Protein AF-A0ABD5T8Y0-F1 (afdb_monomer_lite)

InterPro d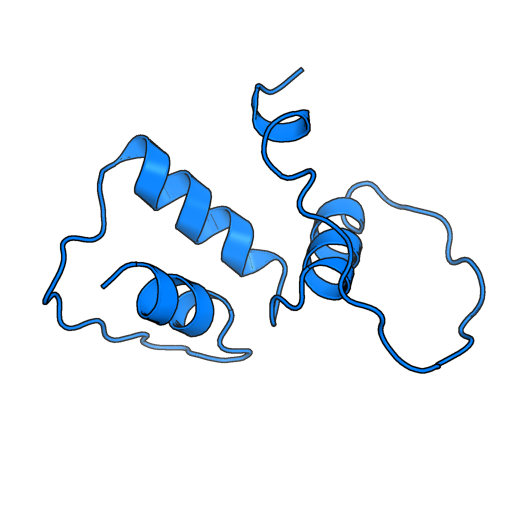omains:
  IPR002877 Ribosomal RNA methyltransferase, FtsJ domain [PF01728] (40-81)
  IPR029063 S-adenosyl-L-methionine-dependent methyltransferase superfamily [G3DSA:3.40.50.150] (22-82)
  IPR029063 S-adenosyl-L-methionine-dependent methyltransferase superfamily [SSF53335] (28-81)
  IPR050082 Ribosomal RNA large subunit methyltransferase RlmE [PTHR10920] (27-81)

Foldseek 3Di:
DDPPVPPLPDPFDDDPDDDDDDDDDDVVCPLQVSCVRNVALGSCLVVLVVCCVVPVPDDPPDDDDDPPCVVPRNVVNNVVGD

Radius of gyration: 14.31 Å; chains: 1; bounding box: 36×32×29 Å

Organism: NCBI:txid1526114

pLDDT: mean 77.08, std 22.36, range [36.12, 97.12]

Sequence (82 aa):
MLPYEREFAGEPRSDHGTERGDVPMSGKDDYYNRSKQQGYRSRASYKLKQLDEEADLFERGDTVVDLGAAPGGWLQVAAEEV

Secondary structure (DSSP, 8-state):
--GGGTT--PPPP-------------TTTHHHHHHHHTT-SSTHHHHHHHHHHHH----TT-----TT-SS-HHHHHHHHH-

Structure (mmCIF, N/CA/C/O backbone):
data_AF-A0ABD5T8Y0-F1
#
_entry.id   AF-A0ABD5T8Y0-F1
#
loop_
_atom_site.group_PDB
_atom_site.id
_atom_site.type_symbol
_atom_site.label_atom_id
_atom_site.label_alt_id
_atom_site.label_comp_id
_atom_site.label_asym_id
_atom_site.label_entity_id
_atom_site.label_seq_id
_atom_site.pdbx_PDB_ins_code
_atom_site.Cartn_x
_atom_site.Cartn_y
_atom_site.Cartn_z
_atom_site.occupancy
_atom_site.B_iso_or_equiv
_atom_site.auth_seq_id
_atom_site.auth_comp_id
_atom_site.auth_asym_id
_atom_site.auth_atom_id
_atom_site.pdbx_PDB_model_num
ATOM 1 N N . MET A 1 1 ? 16.728 16.989 0.645 1.00 41.53 1 MET A N 1
ATOM 2 C CA . MET A 1 1 ? 16.782 15.538 0.902 1.00 41.53 1 MET A CA 1
ATOM 3 C C . MET A 1 1 ? 15.531 15.221 1.698 1.00 41.53 1 MET A C 1
ATOM 5 O O . MET A 1 1 ? 15.373 15.798 2.766 1.00 41.53 1 MET A O 1
ATOM 9 N N . LEU A 1 2 ? 14.571 14.509 1.101 1.00 40.88 2 LEU A N 1
ATOM 10 C CA . LEU A 1 2 ? 13.280 14.254 1.746 1.00 40.88 2 LEU A CA 1
ATOM 11 C C . LEU A 1 2 ? 13.476 13.222 2.873 1.00 40.88 2 LEU A C 1
ATOM 13 O O . LEU A 1 2 ? 14.285 12.311 2.699 1.00 40.88 2 LEU A O 1
ATOM 17 N N . PRO A 1 3 ? 12.764 13.348 4.005 1.00 48.56 3 PRO A N 1
ATOM 18 C CA . PRO A 1 3 ? 12.933 12.498 5.196 1.00 48.56 3 PRO A CA 1
ATOM 19 C C . PRO A 1 3 ? 12.804 10.981 4.924 1.00 48.56 3 PRO A C 1
ATOM 21 O O . PRO A 1 3 ? 13.379 10.164 5.637 1.00 48.56 3 PRO A O 1
ATOM 24 N N . TYR A 1 4 ? 12.156 10.614 3.818 1.00 50.12 4 TYR A N 1
ATOM 25 C CA . TYR A 1 4 ? 11.768 9.259 3.421 1.00 50.12 4 TYR A CA 1
ATOM 26 C C . TYR A 1 4 ? 12.902 8.307 2.985 1.00 50.12 4 TYR A C 1
ATOM 28 O O . TYR A 1 4 ? 12.685 7.104 2.829 1.00 50.12 4 TYR A O 1
ATOM 36 N N . GLU A 1 5 ? 14.130 8.788 2.754 1.00 52.47 5 GLU A N 1
ATOM 37 C CA . GLU A 1 5 ? 15.243 7.878 2.416 1.00 52.47 5 GLU A CA 1
ATOM 38 C C . GLU A 1 5 ? 15.671 7.002 3.606 1.00 52.47 5 GLU A C 1
ATOM 40 O O . GLU A 1 5 ? 16.310 5.970 3.402 1.00 52.47 5 GLU A O 1
ATOM 45 N N . ARG A 1 6 ? 15.296 7.373 4.839 1.00 48.06 6 ARG A N 1
ATOM 46 C CA . ARG A 1 6 ? 15.777 6.718 6.064 1.00 48.06 6 ARG A CA 1
ATOM 47 C C . ARG A 1 6 ? 14.867 5.623 6.628 1.00 48.06 6 ARG A C 1
ATOM 49 O O . ARG A 1 6 ? 15.387 4.701 7.244 1.00 48.06 6 ARG A O 1
ATOM 56 N N . GLU A 1 7 ? 13.552 5.706 6.437 1.00 49.31 7 GLU A N 1
ATOM 57 C CA . GLU A 1 7 ? 12.588 4.841 7.152 1.00 49.31 7 GLU A CA 1
ATOM 58 C C . GLU A 1 7 ? 12.270 3.527 6.430 1.00 49.31 7 GLU A C 1
ATOM 60 O O . GLU A 1 7 ? 11.969 2.513 7.047 1.00 49.31 7 GLU A O 1
ATOM 65 N N . PHE A 1 8 ? 12.444 3.491 5.114 1.00 50.47 8 PHE A N 1
ATOM 66 C CA . PHE A 1 8 ? 12.043 2.357 4.274 1.00 50.47 8 PHE A CA 1
ATOM 67 C C . PHE A 1 8 ? 13.155 1.322 4.070 1.00 50.47 8 PHE A C 1
ATOM 69 O O . PHE A 1 8 ? 13.117 0.560 3.102 1.00 50.47 8 PHE A O 1
ATOM 76 N N . ALA A 1 9 ? 14.152 1.291 4.955 1.00 49.09 9 ALA A N 1
ATOM 77 C CA . ALA A 1 9 ? 15.226 0.297 4.975 1.00 49.09 9 ALA A CA 1
ATOM 78 C C . ALA A 1 9 ? 14.767 -1.022 5.632 1.00 49.09 9 ALA A C 1
ATOM 80 O O . ALA A 1 9 ? 15.466 -1.587 6.469 1.00 49.09 9 ALA A O 1
ATOM 81 N N . GLY A 1 10 ? 13.569 -1.498 5.276 1.00 45.75 10 GLY A N 1
ATOM 82 C CA . GLY A 1 10 ? 13.120 -2.839 5.638 1.00 45.75 10 GLY A CA 1
ATOM 83 C C . GLY A 1 10 ? 14.011 -3.887 4.972 1.00 45.75 10 GLY A C 1
ATOM 84 O O . GLY A 1 10 ? 14.390 -3.735 3.809 1.00 45.75 10 GLY A O 1
ATOM 85 N N . GLU A 1 11 ? 14.370 -4.928 5.721 1.00 43.56 11 GLU A N 1
ATOM 86 C CA . GLU A 1 11 ? 15.249 -5.999 5.253 1.00 43.56 11 GLU A CA 1
ATOM 87 C C . GLU A 1 11 ? 14.684 -6.653 3.977 1.00 43.56 11 GLU A C 1
ATOM 89 O O . GLU A 1 11 ? 13.500 -7.011 3.941 1.00 43.56 11 GLU A O 1
ATOM 94 N N . PRO A 1 12 ? 15.494 -6.819 2.915 1.00 45.28 12 PRO A N 1
ATOM 95 C CA . PRO A 1 12 ? 15.027 -7.439 1.684 1.00 45.28 12 PRO A CA 1
ATOM 96 C C . PRO A 1 12 ? 14.631 -8.890 1.968 1.00 45.28 12 PRO A C 1
ATOM 98 O O . PRO A 1 12 ? 15.439 -9.688 2.449 1.00 45.28 12 PRO A O 1
ATOM 101 N N . ARG A 1 13 ? 13.383 -9.254 1.658 1.00 50.47 13 ARG A N 1
ATOM 102 C CA . ARG A 1 13 ? 12.974 -10.662 1.677 1.00 50.47 13 ARG A CA 1
ATOM 103 C C . ARG A 1 13 ? 13.628 -11.371 0.494 1.00 50.47 13 ARG A C 1
ATOM 105 O O . ARG A 1 13 ? 13.615 -10.859 -0.622 1.00 50.47 13 ARG A O 1
ATOM 112 N N . SER A 1 14 ? 14.241 -12.522 0.759 1.00 38.34 14 SER A N 1
ATOM 113 C CA . SER A 1 14 ? 15.012 -13.284 -0.222 1.00 38.34 14 SER A CA 1
ATOM 114 C C . SER A 1 14 ? 14.120 -13.784 -1.361 1.00 38.34 14 SER A C 1
ATOM 116 O O . SER A 1 14 ? 13.368 -14.744 -1.207 1.00 38.34 14 SER A O 1
ATOM 118 N N . ASP A 1 15 ? 14.221 -13.137 -2.521 1.00 45.22 15 ASP A N 1
ATOM 119 C CA . ASP A 1 15 ? 13.541 -13.580 -3.734 1.00 45.22 15 ASP A CA 1
ATOM 120 C C . ASP A 1 15 ? 14.418 -14.590 -4.492 1.00 45.22 15 ASP A C 1
ATOM 122 O O . ASP A 1 15 ? 15.602 -14.354 -4.752 1.00 45.22 15 ASP A O 1
ATOM 126 N N . HIS A 1 16 ? 13.848 -15.749 -4.820 1.00 37.59 16 HIS A N 1
ATOM 127 C CA . HIS A 1 16 ? 14.522 -16.772 -5.614 1.00 37.59 16 HIS A CA 1
ATOM 128 C C . HIS A 1 16 ? 14.434 -16.407 -7.104 1.00 37.59 16 HIS A C 1
ATOM 130 O O . HIS A 1 16 ? 13.455 -16.721 -7.770 1.00 37.59 16 HIS A O 1
ATOM 136 N N . GLY A 1 17 ? 15.508 -15.806 -7.622 1.00 43.09 17 GLY A N 1
ATOM 137 C CA . GLY A 1 17 ? 16.005 -15.982 -8.992 1.00 43.09 17 GLY A CA 1
ATOM 138 C C . GLY A 1 17 ? 15.160 -15.452 -10.160 1.00 43.09 17 GLY A C 1
ATOM 139 O O . GLY A 1 17 ? 14.273 -16.123 -10.678 1.00 43.09 17 GLY A O 1
ATOM 140 N N . THR A 1 18 ? 15.590 -14.327 -10.734 1.00 36.12 18 THR A N 1
ATOM 141 C CA . THR A 1 18 ? 15.623 -14.134 -12.195 1.00 36.12 18 THR A CA 1
ATOM 142 C C . THR A 1 18 ? 16.733 -13.143 -12.528 1.00 36.12 18 THR A C 1
ATOM 144 O O . THR A 1 18 ? 16.642 -11.956 -12.228 1.00 36.12 18 THR A O 1
ATOM 147 N N . GLU A 1 19 ? 17.787 -13.654 -13.156 1.00 42.28 19 GLU A N 1
ATOM 148 C CA . GLU A 1 19 ? 18.883 -12.873 -13.717 1.00 42.28 19 GLU A CA 1
ATOM 149 C C . GLU A 1 19 ? 18.353 -12.045 -14.902 1.00 42.28 19 GLU A C 1
ATOM 151 O O . GLU A 1 19 ? 18.103 -12.565 -15.990 1.00 42.28 19 GLU A O 1
ATOM 156 N N . ARG A 1 20 ? 18.141 -10.741 -14.707 1.00 46.09 20 ARG A N 1
ATOM 157 C CA . ARG A 1 20 ? 18.063 -9.772 -15.811 1.00 46.09 20 ARG A CA 1
ATOM 158 C C . ARG A 1 20 ? 19.024 -8.638 -15.504 1.00 46.09 20 ARG A C 1
ATOM 160 O O . ARG A 1 20 ? 18.920 -8.020 -14.453 1.00 46.09 20 ARG A O 1
ATOM 167 N N . GLY A 1 21 ? 19.968 -8.447 -16.424 1.00 42.25 21 GLY A N 1
ATOM 168 C CA . GLY A 1 21 ? 21.125 -7.572 -16.281 1.00 42.25 21 GLY A CA 1
ATOM 169 C C . GLY A 1 21 ? 20.798 -6.122 -15.943 1.00 42.25 21 GLY A C 1
ATOM 170 O O . GLY A 1 21 ? 19.700 -5.629 -16.200 1.00 42.25 21 GLY A O 1
ATOM 171 N N . ASP A 1 22 ? 21.803 -5.469 -15.369 1.00 52.06 22 ASP A N 1
ATOM 172 C CA . ASP A 1 22 ? 21.779 -4.103 -14.861 1.00 52.06 22 ASP A CA 1
ATOM 173 C C . ASP A 1 22 ? 21.332 -3.100 -15.941 1.00 52.06 22 ASP A C 1
ATOM 175 O O . ASP A 1 22 ? 22.082 -2.732 -16.847 1.00 52.06 22 ASP A O 1
ATOM 179 N N . VAL A 1 23 ? 20.073 -2.662 -15.853 1.00 52.66 23 VAL A N 1
ATOM 180 C CA . VAL A 1 23 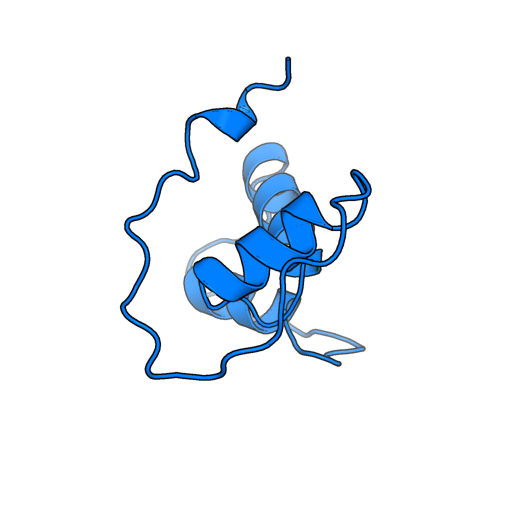? 19.510 -1.574 -16.667 1.00 52.66 23 VAL A CA 1
ATOM 181 C C . VAL A 1 23 ? 19.852 -0.246 -15.978 1.00 52.66 23 VAL A C 1
ATOM 183 O O . VAL A 1 23 ? 19.660 -0.136 -14.766 1.00 52.66 23 VAL A O 1
ATOM 186 N N . PRO A 1 24 ? 20.363 0.774 -16.696 1.00 44.00 24 PRO A N 1
ATOM 187 C CA . PRO A 1 24 ? 20.827 2.002 -16.066 1.00 44.00 24 PRO A CA 1
ATOM 188 C C . PRO A 1 24 ? 19.661 2.773 -15.437 1.00 44.00 24 PRO A C 1
ATOM 190 O O . PRO A 1 24 ? 18.662 3.069 -16.092 1.00 44.00 24 PRO A O 1
ATOM 193 N N . MET A 1 25 ? 19.837 3.102 -14.157 1.00 53.75 25 MET A N 1
ATOM 194 C CA . MET A 1 25 ? 18.856 3.715 -13.264 1.00 53.75 25 MET A CA 1
ATOM 195 C C . MET A 1 25 ? 18.484 5.131 -13.728 1.00 53.75 25 MET A C 1
ATOM 197 O O . MET A 1 25 ? 19.233 6.091 -13.532 1.00 53.75 25 MET A O 1
ATOM 201 N N . SER A 1 26 ? 17.305 5.281 -14.330 1.00 49.62 26 SER A N 1
ATOM 202 C CA . SER A 1 26 ? 16.625 6.576 -14.384 1.00 49.62 26 SER A CA 1
ATOM 203 C C . SER A 1 26 ? 15.973 6.819 -13.022 1.00 49.62 26 SER A C 1
ATOM 205 O O . SER A 1 26 ? 15.395 5.895 -12.471 1.00 49.62 26 SER A O 1
ATOM 207 N N . GLY A 1 27 ? 15.947 8.044 -12.483 1.00 53.59 27 GLY A N 1
ATOM 208 C CA . GLY A 1 27 ? 15.269 8.335 -11.199 1.00 53.59 27 GLY A CA 1
ATOM 209 C C . GLY A 1 27 ? 13.759 8.002 -11.158 1.00 53.59 27 GLY A C 1
ATOM 210 O O . GLY A 1 27 ? 13.116 8.094 -10.116 1.00 53.59 27 GLY A O 1
ATOM 211 N N . LYS A 1 28 ? 13.162 7.597 -12.289 1.00 55.81 28 LYS A N 1
ATOM 212 C CA . LYS A 1 28 ? 11.818 6.991 -12.355 1.00 55.81 28 LYS A CA 1
ATOM 213 C C . LYS A 1 28 ? 11.778 5.549 -11.828 1.00 55.81 28 LYS A C 1
ATOM 215 O O . LYS A 1 28 ? 10.698 5.101 -11.429 1.00 55.81 28 LYS A O 1
ATOM 220 N N . ASP A 1 29 ? 12.918 4.867 -11.827 1.00 70.25 29 ASP A N 1
ATOM 221 C CA . ASP A 1 29 ? 13.075 3.445 -11.537 1.00 70.25 29 ASP A CA 1
ATOM 222 C C . ASP A 1 29 ? 13.374 3.161 -10.066 1.00 70.25 29 ASP A C 1
ATOM 224 O O . ASP A 1 29 ? 13.105 2.052 -9.625 1.00 70.25 29 ASP A O 1
ATOM 228 N N . ASP A 1 30 ? 13.821 4.135 -9.266 1.00 85.75 30 ASP A N 1
ATOM 229 C CA . ASP A 1 30 ? 14.148 3.895 -7.850 1.00 85.75 30 ASP A CA 1
ATOM 230 C C . ASP A 1 30 ? 12.941 3.353 -7.078 1.00 85.75 30 ASP A C 1
ATOM 232 O O . ASP A 1 30 ? 13.010 2.292 -6.465 1.00 85.75 30 ASP A O 1
ATOM 236 N N . TYR A 1 31 ? 11.785 4.015 -7.174 1.00 85.88 31 TYR A N 1
ATOM 237 C CA . TYR A 1 31 ? 10.560 3.534 -6.527 1.00 85.88 31 TYR A CA 1
ATOM 238 C C . TYR A 1 31 ? 10.023 2.244 -7.149 1.00 85.88 31 TYR A C 1
ATOM 240 O O . TYR A 1 31 ? 9.366 1.462 -6.467 1.00 85.88 31 TYR A O 1
ATOM 248 N N . TYR A 1 32 ? 10.279 2.003 -8.436 1.00 88.12 32 TYR A N 1
ATOM 249 C CA . TYR A 1 32 ? 9.887 0.749 -9.074 1.00 88.12 32 TYR A CA 1
ATOM 250 C C . TYR A 1 32 ? 10.739 -0.414 -8.550 1.00 88.12 32 TYR A C 1
ATOM 252 O O . TYR A 1 32 ? 10.191 -1.402 -8.061 1.00 88.12 32 TYR A O 1
ATOM 260 N N . ASN A 1 33 ? 12.059 -0.260 -8.551 1.00 88.00 33 ASN A N 1
ATOM 261 C CA . ASN A 1 33 ? 13.015 -1.240 -8.050 1.00 88.00 33 ASN A CA 1
ATOM 262 C C . ASN A 1 33 ? 12.814 -1.494 -6.557 1.00 88.00 33 ASN A C 1
ATOM 264 O O . ASN A 1 33 ? 12.736 -2.647 -6.142 1.00 88.00 33 ASN A O 1
ATOM 268 N N . ARG A 1 34 ? 12.613 -0.440 -5.763 1.00 88.12 34 ARG A N 1
ATOM 269 C CA . ARG A 1 34 ? 12.279 -0.569 -4.340 1.00 88.12 34 ARG A CA 1
ATOM 270 C C . ARG A 1 34 ? 10.950 -1.282 -4.128 1.00 88.12 34 ARG A C 1
ATOM 272 O O . ARG A 1 34 ? 10.894 -2.185 -3.301 1.00 88.12 34 ARG A O 1
ATOM 279 N N . SER A 1 35 ? 9.917 -0.965 -4.922 1.00 90.88 35 SER A N 1
ATOM 280 C CA . SER A 1 35 ? 8.631 -1.669 -4.815 1.00 90.88 35 SER A CA 1
ATOM 281 C C . SER A 1 35 ? 8.803 -3.166 -5.058 1.00 90.88 35 SER A C 1
ATOM 283 O O . SER A 1 35 ? 8.278 -3.969 -4.299 1.00 90.88 35 SER A O 1
ATOM 285 N N . LYS A 1 36 ? 9.628 -3.553 -6.037 1.00 90.25 36 LYS A N 1
ATOM 286 C CA . LYS A 1 36 ? 9.952 -4.958 -6.296 1.00 90.25 36 LYS A CA 1
ATOM 287 C C . LYS A 1 36 ? 10.723 -5.597 -5.142 1.00 90.25 36 LYS A C 1
ATOM 289 O O . LYS A 1 36 ? 10.313 -6.654 -4.681 1.00 90.25 36 LYS A O 1
ATOM 294 N N . GLN A 1 37 ? 11.771 -4.941 -4.643 1.00 91.69 37 GLN A N 1
ATOM 295 C CA . GLN A 1 37 ? 12.588 -5.439 -3.526 1.00 91.69 37 GLN A CA 1
ATOM 296 C C . GLN A 1 37 ? 11.785 -5.617 -2.228 1.00 91.69 37 GLN A C 1
ATOM 298 O O . GLN A 1 37 ? 12.053 -6.537 -1.462 1.00 91.69 37 GLN A O 1
ATOM 303 N N . GLN A 1 38 ? 10.793 -4.758 -1.987 1.00 91.38 38 GLN A N 1
ATOM 304 C CA . GLN A 1 38 ? 9.936 -4.799 -0.797 1.00 91.38 38 GLN A CA 1
ATOM 305 C C . GLN A 1 38 ? 8.653 -5.622 -1.002 1.00 91.38 38 GLN A C 1
ATOM 307 O O . GLN A 1 38 ? 7.841 -5.733 -0.089 1.00 91.38 38 GLN A O 1
ATOM 312 N N . GLY A 1 39 ? 8.451 -6.216 -2.184 1.00 93.38 39 GLY A N 1
ATOM 313 C CA . GLY A 1 39 ? 7.276 -7.043 -2.477 1.00 93.38 39 GLY A CA 1
ATOM 314 C C . GLY A 1 39 ? 5.980 -6.259 -2.726 1.00 93.38 39 GLY A C 1
ATOM 315 O O . GLY A 1 39 ? 4.892 -6.841 -2.709 1.00 93.38 39 GLY A O 1
ATOM 316 N N . TYR A 1 40 ? 6.064 -4.955 -2.991 1.00 95.06 40 TYR A N 1
ATOM 317 C CA . TYR A 1 40 ? 4.930 -4.148 -3.425 1.00 95.06 40 TYR A CA 1
ATOM 318 C C . TYR A 1 40 ? 4.599 -4.384 -4.900 1.00 95.06 40 TYR A C 1
ATOM 320 O O . TYR A 1 40 ? 5.462 -4.410 -5.783 1.00 95.06 40 TYR A O 1
ATOM 328 N N . ARG A 1 41 ? 3.301 -4.495 -5.195 1.00 93.38 41 ARG A N 1
ATOM 329 C CA . ARG A 1 41 ? 2.789 -4.737 -6.555 1.00 93.38 41 ARG A CA 1
ATOM 330 C C . ARG A 1 41 ? 3.069 -3.588 -7.520 1.00 93.38 41 ARG A C 1
ATOM 332 O O . ARG A 1 41 ? 3.105 -3.803 -8.732 1.00 93.38 41 ARG A O 1
ATOM 339 N N . SER A 1 42 ? 3.266 -2.371 -7.010 1.00 93.94 42 SER A N 1
ATOM 340 C CA . SER A 1 42 ? 3.684 -1.227 -7.820 1.00 93.94 42 SER A CA 1
ATOM 341 C C . SER A 1 42 ? 4.295 -0.110 -6.985 1.00 93.94 42 SER A C 1
ATOM 343 O O . SER A 1 42 ? 4.011 0.027 -5.800 1.00 93.94 42 SER A O 1
ATOM 345 N N . ARG A 1 43 ? 5.003 0.804 -7.654 1.00 93.31 43 ARG A N 1
ATOM 346 C CA . ARG A 1 43 ? 5.455 2.071 -7.063 1.00 93.31 43 ARG A CA 1
ATOM 347 C C . ARG A 1 43 ? 4.329 2.969 -6.526 1.00 93.31 43 ARG A C 1
ATOM 349 O O . ARG A 1 43 ? 4.617 3.927 -5.822 1.00 93.31 43 ARG A O 1
ATOM 356 N N . ALA A 1 44 ? 3.065 2.710 -6.883 1.00 93.81 44 ALA A N 1
ATOM 357 C CA . ALA A 1 44 ? 1.932 3.483 -6.376 1.00 93.81 44 ALA A CA 1
ATOM 358 C C . ALA A 1 44 ? 1.653 3.204 -4.890 1.00 93.81 44 ALA A C 1
ATOM 360 O O . ALA A 1 44 ? 1.082 4.071 -4.238 1.00 93.81 44 ALA A O 1
ATOM 361 N N . SER A 1 45 ? 2.102 2.062 -4.355 1.00 95.44 45 SER A N 1
ATOM 362 C CA . SER A 1 45 ? 2.009 1.731 -2.927 1.00 95.44 45 SER A CA 1
ATOM 363 C C . SER A 1 45 ? 2.669 2.799 -2.051 1.00 95.44 45 SER A C 1
ATOM 365 O O . SER A 1 45 ? 2.072 3.244 -1.080 1.00 95.44 45 SER A O 1
ATOM 367 N N . TYR A 1 46 ? 3.834 3.313 -2.462 1.00 93.94 46 TYR A N 1
ATOM 368 C CA . TYR A 1 46 ? 4.515 4.392 -1.738 1.00 93.94 46 TYR A CA 1
ATOM 369 C C . TYR A 1 46 ? 3.703 5.684 -1.677 1.00 93.94 46 TYR A C 1
ATOM 371 O O . TYR A 1 46 ? 3.723 6.360 -0.661 1.00 93.94 46 TYR A O 1
ATOM 379 N N . LYS A 1 47 ? 2.948 6.009 -2.734 1.00 92.75 47 LYS A N 1
ATOM 380 C CA . LYS A 1 47 ? 2.103 7.210 -2.732 1.00 92.75 47 LYS A CA 1
ATOM 381 C C . LYS A 1 47 ? 0.989 7.111 -1.701 1.00 92.75 47 LYS A C 1
ATOM 383 O O . LYS A 1 47 ? 0.693 8.098 -1.052 1.00 92.75 47 LYS A O 1
ATOM 388 N N . LEU A 1 48 ? 0.363 5.939 -1.584 1.00 95.19 48 LEU A N 1
ATOM 389 C CA . LEU A 1 48 ? -0.724 5.754 -0.631 1.00 95.19 48 LEU A CA 1
ATOM 390 C C . LEU A 1 48 ? -0.203 5.768 0.809 1.00 95.19 48 LEU A C 1
ATOM 392 O O . LEU A 1 48 ? -0.799 6.444 1.630 1.00 95.19 48 LEU A O 1
ATOM 396 N N . LYS A 1 49 ? 0.943 5.126 1.084 1.00 94.56 49 LYS A N 1
ATOM 397 C CA . LYS A 1 49 ? 1.589 5.203 2.407 1.00 94.56 49 LYS A CA 1
ATOM 398 C C . LYS A 1 49 ? 1.953 6.634 2.801 1.00 94.56 49 LYS A C 1
ATOM 400 O O . LYS A 1 49 ? 1.662 7.049 3.906 1.00 94.56 49 LYS A O 1
ATOM 405 N N . GLN A 1 50 ? 2.523 7.405 1.873 1.00 93.50 50 GLN A N 1
ATOM 406 C CA . GLN A 1 50 ? 2.830 8.819 2.116 1.00 93.50 50 GLN A CA 1
ATOM 407 C C . GLN A 1 50 ? 1.576 9.644 2.415 1.00 93.50 50 GLN A C 1
ATOM 409 O O . GLN A 1 50 ? 1.591 10.482 3.304 1.00 93.50 50 GLN A O 1
ATOM 414 N N . LEU A 1 51 ? 0.488 9.410 1.678 1.00 95.44 51 LEU A N 1
ATOM 415 C CA . LEU A 1 51 ? -0.770 10.105 1.938 1.00 95.44 51 LEU A CA 1
ATOM 416 C C . LEU A 1 51 ? -1.365 9.727 3.295 1.00 95.44 51 LEU A C 1
ATOM 418 O O . LEU A 1 51 ? -1.899 10.597 3.970 1.00 95.44 51 LEU A O 1
ATOM 422 N N . ASP A 1 52 ? -1.275 8.457 3.680 1.00 95.56 52 ASP A N 1
ATOM 423 C CA . ASP A 1 52 ? -1.748 7.986 4.977 1.00 95.56 52 ASP A CA 1
ATOM 424 C C . ASP A 1 52 ? -0.941 8.594 6.135 1.00 95.56 52 ASP A C 1
ATOM 426 O O . ASP A 1 52 ? -1.526 9.134 7.063 1.00 95.56 52 ASP A O 1
ATOM 430 N N . GLU A 1 53 ? 0.390 8.646 6.023 1.00 94.12 53 GLU A N 1
ATOM 431 C CA . GLU A 1 53 ? 1.268 9.315 7.000 1.00 94.12 53 GLU A CA 1
ATOM 432 C C . GLU A 1 53 ? 0.975 10.821 7.149 1.00 94.12 53 GLU A C 1
ATOM 434 O O . GLU A 1 53 ? 1.130 11.382 8.233 1.00 94.12 53 GLU A O 1
ATOM 439 N N . GLU A 1 54 ? 0.604 11.501 6.059 1.00 95.31 54 GLU A N 1
ATOM 440 C CA . GLU A 1 54 ? 0.357 12.950 6.058 1.00 95.31 54 GLU A CA 1
ATOM 441 C C . GLU A 1 54 ? -1.066 13.332 6.484 1.00 95.31 54 GLU A C 1
ATOM 443 O O . GLU A 1 54 ? -1.278 14.456 6.952 1.00 95.31 54 GLU A O 1
ATOM 448 N N . ALA A 1 55 ? -2.042 12.450 6.266 1.00 96.06 55 ALA A N 1
ATOM 449 C CA . ALA A 1 55 ? -3.461 12.773 6.394 1.00 96.06 55 ALA A CA 1
ATOM 450 C C . ALA A 1 55 ? -4.260 11.813 7.286 1.00 96.06 55 ALA A C 1
ATOM 452 O O . ALA A 1 55 ? -5.472 12.011 7.380 1.00 96.06 55 ALA A O 1
ATOM 453 N N . ASP A 1 56 ? -3.612 10.820 7.907 1.00 95.31 56 ASP A N 1
ATOM 4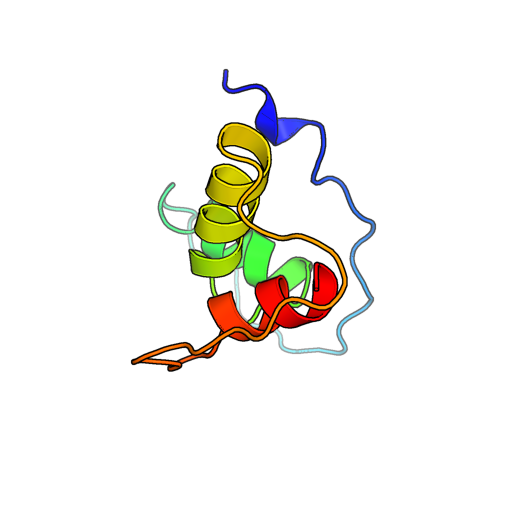54 C CA . ASP A 1 56 ? -4.237 9.775 8.728 1.00 95.31 56 ASP A CA 1
ATOM 455 C C . ASP A 1 56 ? -5.452 9.168 7.992 1.00 95.31 56 ASP A C 1
ATOM 457 O O . ASP A 1 56 ? -6.599 9.292 8.423 1.00 95.31 56 ASP A O 1
ATOM 461 N N . LEU A 1 57 ? -5.216 8.610 6.795 1.00 95.44 57 LEU A N 1
ATOM 462 C CA . LEU A 1 57 ? -6.286 8.186 5.882 1.00 95.44 57 LEU A CA 1
ATOM 463 C C . LEU A 1 57 ? -7.005 6.918 6.340 1.00 95.44 57 LEU A C 1
ATOM 465 O O . LEU A 1 57 ? -8.178 6.752 5.998 1.00 95.44 57 LEU A O 1
ATOM 469 N N . PHE A 1 58 ? -6.297 6.016 7.015 1.00 96.19 58 PHE A N 1
ATOM 470 C CA . PHE A 1 58 ? -6.814 4.727 7.447 1.00 96.19 58 PHE A CA 1
ATOM 471 C C . PHE A 1 58 ? -6.954 4.645 8.963 1.00 96.19 58 PHE A C 1
ATOM 473 O O . PHE A 1 58 ? -6.032 4.949 9.721 1.00 96.19 58 PHE A O 1
ATOM 480 N N . GLU A 1 59 ? -8.091 4.117 9.404 1.00 95.19 59 GLU A N 1
ATOM 481 C CA . GLU A 1 59 ? -8.301 3.663 10.772 1.00 95.19 59 GLU A CA 1
ATOM 482 C C . GLU A 1 59 ? -8.628 2.163 10.802 1.00 95.19 59 GLU A C 1
ATOM 484 O O . GLU A 1 59 ? -9.193 1.585 9.869 1.00 95.19 59 GLU A O 1
ATOM 489 N N . ARG A 1 60 ? -8.295 1.502 11.919 1.00 93.94 60 ARG A N 1
ATOM 490 C CA . ARG A 1 60 ? -8.606 0.078 12.089 1.00 93.94 60 ARG A CA 1
ATOM 491 C C . ARG A 1 60 ? -10.107 -0.173 11.987 1.00 93.94 60 ARG A C 1
ATOM 493 O O . ARG A 1 60 ? -10.886 0.373 12.769 1.00 93.94 60 ARG A O 1
ATOM 500 N N . GLY A 1 61 ? -10.484 -1.112 11.126 1.00 95.38 61 GLY A N 1
ATOM 501 C CA . GLY A 1 61 ? -11.874 -1.484 10.872 1.00 95.38 61 GLY A CA 1
ATOM 502 C C . GLY A 1 61 ? -12.524 -0.740 9.706 1.00 95.38 61 GLY A C 1
ATOM 503 O O . GLY A 1 61 ? -13.701 -0.994 9.427 1.00 95.38 61 GLY A O 1
ATOM 504 N N . ASP A 1 62 ? -11.788 0.125 9.007 1.00 97.12 62 ASP A N 1
ATOM 505 C CA . ASP A 1 62 ? -12.276 0.766 7.794 1.00 97.12 62 ASP A CA 1
ATOM 506 C C . ASP A 1 62 ? -12.592 -0.240 6.684 1.00 97.12 62 ASP A C 1
ATOM 508 O O . ASP A 1 62 ? -11.963 -1.286 6.513 1.00 97.12 62 ASP A O 1
ATOM 512 N N . THR A 1 63 ? -13.593 0.103 5.873 1.00 96.75 63 THR A N 1
ATOM 513 C CA . THR A 1 63 ? -13.913 -0.635 4.648 1.00 96.75 63 THR A CA 1
ATOM 514 C C . THR A 1 63 ? -13.441 0.160 3.441 1.00 96.75 63 THR A C 1
ATOM 516 O O . THR A 1 63 ? -13.998 1.208 3.118 1.00 96.75 63 THR A O 1
ATOM 519 N N . VAL A 1 64 ? -12.439 -0.366 2.738 1.00 95.50 64 VAL A N 1
ATOM 520 C CA . VAL A 1 64 ? -11.800 0.312 1.603 1.00 95.50 64 VAL A CA 1
ATOM 521 C C . VAL A 1 64 ? -12.292 -0.251 0.272 1.00 95.50 64 VAL A C 1
ATOM 523 O O . VAL A 1 64 ? -12.376 -1.464 0.079 1.00 95.50 64 VAL A O 1
ATOM 526 N N . VAL A 1 65 ? -12.574 0.641 -0.681 1.00 95.31 65 VAL A N 1
ATOM 527 C CA . VAL A 1 65 ? -12.934 0.292 -2.062 1.00 95.31 65 VAL A CA 1
ATOM 528 C C . VAL A 1 65 ? -11.975 0.985 -3.030 1.00 95.31 65 VAL A C 1
ATOM 530 O O . VAL A 1 65 ? -11.921 2.209 -3.088 1.00 95.31 65 VAL A O 1
ATOM 533 N N . ASP A 1 66 ? -11.247 0.199 -3.827 1.00 92.94 66 ASP A N 1
ATOM 534 C CA . ASP A 1 66 ? -10.358 0.693 -4.888 1.00 92.94 66 ASP A CA 1
ATOM 535 C C . ASP A 1 66 ? -11.054 0.591 -6.256 1.00 92.94 66 ASP A C 1
ATOM 537 O O . ASP A 1 66 ? -11.233 -0.495 -6.819 1.00 92.94 66 ASP A O 1
ATOM 541 N N . LEU A 1 67 ? -11.455 1.743 -6.800 1.00 91.50 67 LEU A N 1
ATOM 542 C CA . LEU A 1 67 ? -12.111 1.870 -8.104 1.00 91.50 67 LEU A CA 1
ATOM 543 C C . LEU A 1 67 ? -11.081 1.916 -9.243 1.00 91.50 67 LEU A C 1
ATOM 545 O O . LEU A 1 67 ? -10.992 2.891 -9.988 1.00 91.50 67 LEU A O 1
ATOM 549 N N . GLY A 1 68 ? -10.285 0.857 -9.373 1.00 86.88 68 GLY A N 1
ATOM 550 C CA . GLY A 1 68 ? -9.244 0.783 -10.401 1.00 86.88 68 GLY A CA 1
ATOM 551 C C . GLY A 1 68 ? -8.038 -0.062 -10.018 1.00 86.88 68 GLY A C 1
ATOM 552 O O . GLY A 1 68 ? -6.919 0.281 -10.393 1.00 86.88 68 GLY A O 1
ATOM 553 N N . ALA A 1 69 ? -8.255 -1.174 -9.313 1.00 84.06 69 ALA A N 1
ATOM 554 C CA . ALA A 1 69 ? -7.225 -1.953 -8.624 1.00 84.06 69 ALA A CA 1
ATOM 555 C C . ALA A 1 69 ? -6.235 -2.745 -9.514 1.00 84.06 69 ALA A C 1
ATOM 557 O O . ALA A 1 69 ? -5.785 -3.829 -9.142 1.00 84.06 69 ALA A O 1
ATOM 558 N N . ALA A 1 70 ? -5.842 -2.234 -10.681 1.00 89.25 70 ALA A N 1
ATOM 559 C CA . ALA A 1 70 ? -4.751 -2.784 -11.482 1.00 89.25 70 ALA A CA 1
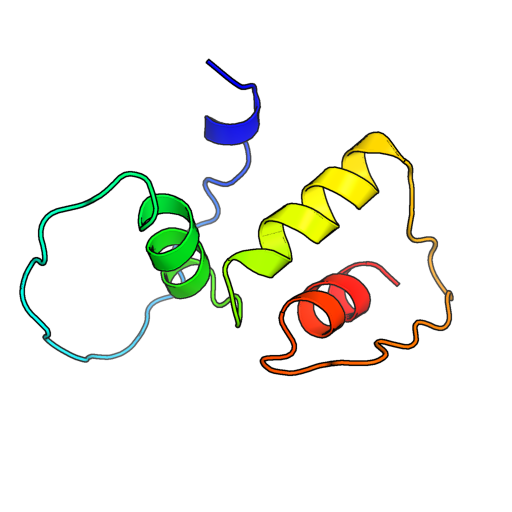ATOM 560 C C . ALA A 1 70 ? -3.501 -1.899 -11.325 1.00 89.25 70 ALA A C 1
ATOM 562 O O . ALA A 1 70 ? -3.555 -0.717 -11.658 1.00 89.25 70 AL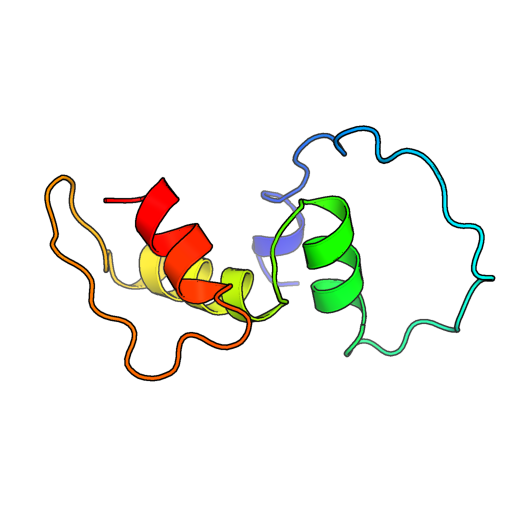A A O 1
ATOM 563 N N . PRO A 1 71 ? -2.350 -2.412 -10.845 1.00 90.94 71 PRO A N 1
ATOM 564 C CA . PRO A 1 71 ? -2.026 -3.792 -10.453 1.00 90.94 71 PRO A CA 1
ATOM 565 C C . PRO A 1 71 ? -2.349 -4.138 -8.981 1.00 90.94 71 PRO A C 1
ATOM 567 O O . PRO A 1 71 ? -1.891 -5.165 -8.489 1.00 90.94 71 PRO A O 1
ATOM 570 N N . GLY A 1 72 ? -3.075 -3.279 -8.256 1.00 94.00 72 GLY A N 1
ATOM 571 C CA . GLY A 1 72 ? -3.517 -3.543 -6.878 1.00 94.00 72 GLY A CA 1
ATOM 572 C C . GLY A 1 72 ? -2.509 -3.135 -5.801 1.00 94.00 72 GLY A C 1
ATOM 573 O O . GLY A 1 72 ? -2.529 -3.673 -4.698 1.00 94.00 72 GLY A O 1
ATOM 574 N N . GLY A 1 73 ? -1.597 -2.207 -6.118 1.00 95.31 73 GLY A N 1
ATOM 575 C CA . GLY A 1 73 ? -0.628 -1.686 -5.148 1.00 95.31 73 GLY A CA 1
ATOM 576 C C . GLY A 1 73 ? -1.264 -0.866 -4.024 1.00 95.31 73 GLY A C 1
ATOM 577 O O . GLY A 1 73 ? -0.735 -0.874 -2.920 1.00 95.31 73 GLY A O 1
ATOM 578 N N . TRP A 1 74 ? -2.387 -0.192 -4.288 1.00 95.25 74 TRP A N 1
ATOM 579 C CA . TRP A 1 74 ? -3.133 0.557 -3.273 1.00 95.25 74 TRP A CA 1
ATOM 580 C C . TRP A 1 74 ? -3.911 -0.380 -2.352 1.00 95.25 74 TRP A C 1
ATOM 582 O O . TRP A 1 74 ? -3.721 -0.310 -1.146 1.00 95.25 74 TRP A O 1
ATOM 592 N N . LEU A 1 75 ? -4.659 -1.345 -2.903 1.00 95.69 75 LEU A N 1
ATOM 593 C CA . LEU A 1 75 ? -5.298 -2.395 -2.093 1.00 95.69 75 LEU A CA 1
ATOM 594 C C . LEU A 1 75 ? -4.319 -3.187 -1.222 1.00 95.69 75 LEU A C 1
ATOM 596 O O . LEU A 1 75 ? -4.690 -3.607 -0.134 1.00 95.69 75 LEU A O 1
ATOM 600 N N . GLN A 1 76 ? -3.088 -3.415 -1.691 1.00 96.38 76 GLN A N 1
ATOM 601 C CA . GLN A 1 76 ? -2.071 -4.078 -0.875 1.00 96.38 76 GLN A CA 1
ATOM 602 C C . GLN A 1 76 ? -1.746 -3.272 0.384 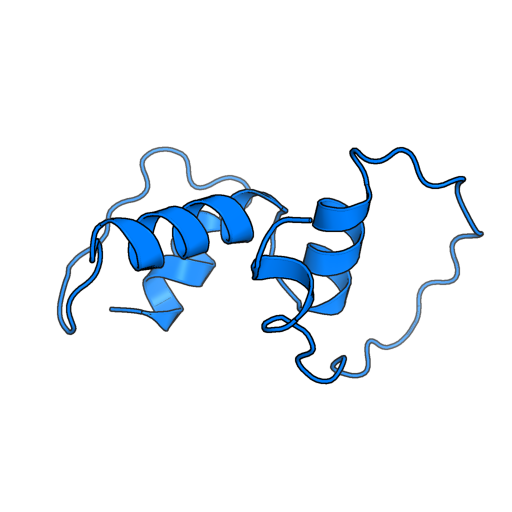1.00 96.38 76 GLN A C 1
ATOM 604 O O . GLN A 1 76 ? -1.696 -3.855 1.455 1.00 96.38 76 GLN A O 1
ATOM 609 N N . VAL A 1 77 ? -1.555 -1.957 0.250 1.00 96.38 77 VAL A N 1
ATOM 610 C CA . VAL A 1 77 ? -1.298 -1.074 1.394 1.00 96.38 77 VAL A CA 1
ATOM 611 C C . VAL A 1 77 ? -2.539 -0.968 2.267 1.00 96.38 77 VAL A C 1
ATOM 613 O O . VAL A 1 77 ? -2.439 -1.191 3.458 1.00 96.38 77 VAL A O 1
ATOM 616 N N . ALA A 1 78 ? -3.717 -0.732 1.686 1.00 95.81 78 ALA A N 1
ATOM 617 C CA . ALA A 1 78 ? -4.957 -0.649 2.454 1.00 95.81 78 ALA A CA 1
ATOM 618 C C . ALA A 1 78 ? -5.176 -1.894 3.331 1.00 95.81 78 ALA A C 1
ATOM 620 O O . ALA A 1 78 ? -5.525 -1.763 4.491 1.00 95.81 78 ALA A O 1
ATOM 621 N N . ALA A 1 79 ? -4.896 -3.095 2.814 1.00 94.94 79 ALA A N 1
ATOM 622 C CA . ALA A 1 79 ? -4.996 -4.336 3.585 1.00 94.94 79 ALA A CA 1
ATOM 623 C C . ALA A 1 79 ? -3.933 -4.496 4.695 1.00 94.94 79 ALA A C 1
ATOM 625 O O . ALA A 1 79 ? -4.091 -5.371 5.544 1.00 94.94 79 ALA A O 1
ATOM 626 N N . GLU A 1 80 ? -2.839 -3.728 4.663 1.00 94.62 80 GLU A N 1
ATOM 627 C CA . GLU A 1 80 ? -1.839 -3.662 5.740 1.00 94.62 80 GLU A CA 1
ATOM 628 C C . GLU A 1 80 ? -2.283 -2.713 6.871 1.00 94.62 80 GLU A C 1
ATOM 630 O O . GLU A 1 80 ? -1.933 -2.974 8.022 1.00 94.62 80 GLU A O 1
ATOM 635 N N . GLU A 1 81 ? -3.042 -1.655 6.550 1.00 94.75 81 GLU A N 1
ATOM 636 C CA . GLU A 1 81 ? -3.365 -0.561 7.483 1.00 94.75 81 GLU A CA 1
ATOM 637 C C . GLU A 1 81 ? -4.749 -0.694 8.173 1.00 94.75 81 GLU A C 1
ATOM 639 O O . GLU A 1 81 ? -4.877 -0.296 9.334 1.00 94.75 81 GLU A O 1
ATOM 644 N N . VAL A 1 82 ? -5.774 -1.265 7.508 1.00 92.88 82 VAL A N 1
ATOM 645 C CA . VAL A 1 82 ? -7.173 -1.325 8.023 1.00 92.88 82 VAL A CA 1
ATOM 646 C C . VAL A 1 82 ? -7.527 -2.552 8.863 1.00 92.88 82 VAL A C 1
ATOM 648 O O . VAL A 1 82 ? -6.989 -3.657 8.624 1.00 92.88 82 VAL A O 1
#